Protein AF-A0A968T628-F1 (afdb_monomer_lite)

Secondary structure (DSSP, 8-state):
-------TT------EEEEEEEEEEEEEEEEEEETTEEEEEEEEEEEEEEEEEEE--PPPSSGGG--TTS-TT----PPP-----SHHHHHHHHHHH--S---

Radius of gyration: 26.18 Å; chains: 1; bounding box: 63×28×70 Å

Sequence (103 aa):
MVPVYQETGKLPLNLGKHSNRGYEIQLGWNSNINQDSRIWAEASYTFARNKMEEIDEPKKLYDYQMQTGRRIGEIWGFQQEGIIMTDEEAIAYRENFGMFIKD

Structure (mmCIF, N/CA/C/O backbone):
data_AF-A0A968T628-F1
#
_entry.id   AF-A0A968T628-F1
#
loop_
_atom_site.group_PDB
_atom_site.id
_atom_site.type_symbol
_atom_site.label_atom_id
_atom_site.label_alt_id
_atom_site.label_comp_id
_atom_site.label_asym_id
_atom_site.label_entity_id
_atom_site.label_seq_id
_atom_site.pdbx_PDB_ins_code
_atom_site.Cartn_x
_atom_site.Cartn_y
_atom_site.Cartn_z
_atom_site.occupancy
_atom_site.B_iso_or_equiv
_atom_site.auth_seq_id
_atom_site.auth_comp_id
_atom_site.auth_asym_id
_atom_site.auth_atom_id
_atom_site.pdbx_PDB_model_num
ATOM 1 N N . MET A 1 1 ? 18.637 12.124 -22.009 1.00 36.56 1 MET A N 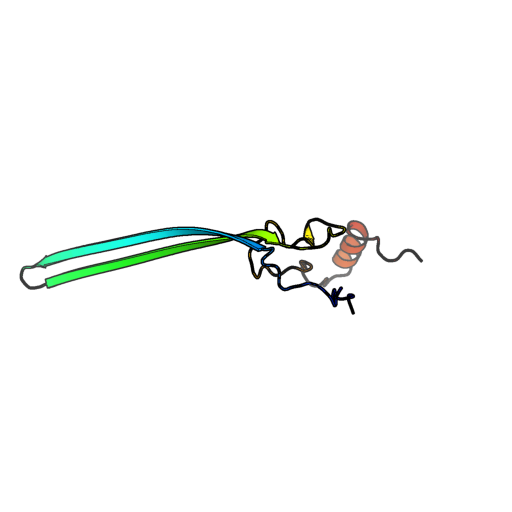1
ATOM 2 C CA . MET A 1 1 ? 17.368 12.661 -22.544 1.00 36.56 1 MET A CA 1
ATOM 3 C C . MET A 1 1 ? 16.621 11.486 -23.161 1.00 36.56 1 MET A C 1
ATOM 5 O O . MET A 1 1 ? 17.089 10.957 -24.157 1.00 36.56 1 MET A O 1
ATOM 9 N N . VAL A 1 2 ? 15.568 10.984 -22.511 1.00 41.69 2 VAL A N 1
ATOM 10 C CA . VAL A 1 2 ? 14.716 9.925 -23.088 1.00 41.69 2 VAL A CA 1
ATOM 11 C C . VAL A 1 2 ? 13.773 10.609 -24.082 1.00 41.69 2 VAL A C 1
ATOM 13 O O . VAL A 1 2 ? 13.200 11.635 -23.708 1.00 41.69 2 VAL A O 1
ATOM 16 N N . PRO A 1 3 ? 13.631 10.126 -25.328 1.00 42.00 3 PRO A N 1
ATOM 17 C CA . PRO A 1 3 ? 12.738 10.755 -26.288 1.00 42.00 3 PRO A CA 1
ATOM 18 C C . PRO A 1 3 ? 11.299 10.674 -25.776 1.00 42.00 3 PRO A C 1
ATOM 20 O O . PRO A 1 3 ? 10.766 9.594 -25.524 1.00 42.00 3 PRO A O 1
ATOM 23 N N . VAL A 1 4 ? 10.681 11.839 -25.597 1.00 49.97 4 VAL A N 1
ATOM 24 C CA . VAL A 1 4 ? 9.241 11.953 -25.392 1.00 49.97 4 VAL A CA 1
ATOM 25 C C . VAL A 1 4 ? 8.618 11.891 -26.779 1.00 49.97 4 VAL A C 1
ATOM 27 O O . VAL A 1 4 ? 8.802 12.806 -27.579 1.00 49.97 4 VAL A O 1
ATOM 30 N N . TYR A 1 5 ? 7.899 10.812 -27.077 1.00 49.97 5 TYR A N 1
ATOM 31 C CA . TYR A 1 5 ? 7.022 10.759 -28.243 1.00 49.97 5 TYR A CA 1
ATOM 32 C C . TYR A 1 5 ? 5.856 11.724 -27.997 1.00 49.97 5 TYR A C 1
ATOM 34 O O . TYR A 1 5 ? 4.830 11.351 -27.436 1.00 49.97 5 TYR A O 1
ATOM 42 N N . GLN A 1 6 ? 6.035 13.000 -28.339 1.00 48.75 6 GLN A N 1
ATOM 43 C CA . GLN A 1 6 ? 4.913 13.923 -28.468 1.00 48.75 6 GLN A CA 1
ATOM 44 C C . GLN A 1 6 ? 4.273 13.667 -29.828 1.00 48.75 6 GLN A C 1
ATOM 46 O O . GLN A 1 6 ? 4.777 14.098 -30.861 1.00 48.75 6 GLN A O 1
ATOM 51 N N . GLU A 1 7 ? 3.173 12.918 -29.822 1.00 53.38 7 GLU A N 1
ATOM 52 C CA . GLU A 1 7 ? 2.324 12.743 -30.996 1.00 53.38 7 GLU A CA 1
ATOM 53 C C . GLU A 1 7 ? 1.539 14.037 -31.250 1.00 53.38 7 GLU A C 1
ATOM 55 O O . GLU A 1 7 ? 0.413 14.227 -30.781 1.00 53.38 7 GLU A O 1
ATOM 60 N N . THR A 1 8 ? 2.174 14.968 -31.961 1.00 49.69 8 THR A N 1
ATOM 61 C CA . THR A 1 8 ? 1.614 16.254 -32.390 1.00 49.69 8 THR A CA 1
ATOM 62 C C . THR A 1 8 ? 0.494 16.010 -33.410 1.00 49.69 8 THR A C 1
ATOM 64 O O . THR A 1 8 ? 0.706 16.039 -34.617 1.00 49.69 8 THR A O 1
ATOM 67 N N . GLY A 1 9 ? -0.705 15.696 -32.920 1.00 53.62 9 GLY A N 1
ATOM 68 C CA . GLY A 1 9 ? -1.879 15.405 -33.753 1.00 53.62 9 GLY A CA 1
ATOM 69 C C . GLY A 1 9 ? -2.997 14.623 -33.062 1.00 53.62 9 GLY A C 1
ATOM 70 O O . GLY A 1 9 ? -4.077 14.475 -33.633 1.00 53.62 9 GLY A O 1
ATOM 71 N N . LYS A 1 10 ? -2.779 14.130 -31.838 1.00 56.97 10 LYS A N 1
ATOM 72 C CA . LYS A 1 10 ? -3.801 13.381 -31.104 1.00 56.97 10 LYS A CA 1
ATOM 73 C C . LYS A 1 10 ? -4.918 14.323 -30.645 1.00 56.97 10 LYS A C 1
ATOM 75 O O . LYS A 1 10 ? -4.701 15.201 -29.812 1.00 56.97 10 LYS A O 1
ATOM 80 N N . LEU A 1 11 ? 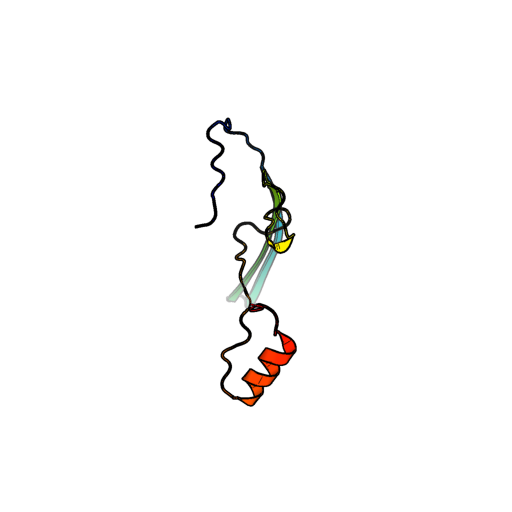-6.118 14.145 -31.201 1.00 60.56 11 LEU A N 1
ATOM 81 C CA . LEU A 1 11 ? -7.345 14.711 -30.633 1.00 60.56 11 LEU A CA 1
ATOM 82 C C . LEU A 1 11 ? -7.425 14.297 -29.151 1.00 60.56 11 LEU A C 1
ATOM 84 O O . LEU A 1 11 ? -7.017 13.176 -28.836 1.00 60.56 11 LEU A O 1
ATOM 88 N N . PRO A 1 12 ? -7.926 15.151 -28.238 1.00 60.06 12 PRO A N 1
ATOM 89 C CA . PRO A 1 12 ? -8.086 14.777 -26.838 1.00 60.06 12 PRO A CA 1
ATOM 90 C C . PRO A 1 12 ? -9.057 13.596 -26.748 1.00 60.06 12 PRO A C 1
ATOM 92 O O . PRO A 1 12 ? -10.272 13.747 -26.868 1.00 60.06 12 PRO A O 1
ATOM 95 N N . LEU A 1 13 ? -8.496 12.403 -26.592 1.00 67.00 13 LEU A N 1
ATOM 96 C CA . LEU A 1 13 ? -9.216 11.149 -26.470 1.00 67.00 13 LEU A CA 1
ATOM 97 C C . LEU A 1 13 ? -9.109 10.697 -25.014 1.00 67.00 13 LEU A C 1
ATOM 99 O O . LEU A 1 13 ? -8.013 10.589 -24.466 1.00 67.00 13 LEU A O 1
ATOM 103 N N . ASN A 1 14 ? -10.249 10.416 -24.385 1.00 65.12 14 ASN A N 1
ATOM 104 C CA . ASN A 1 14 ? -10.301 9.879 -23.025 1.00 65.12 14 ASN A CA 1
ATOM 105 C C . ASN A 1 14 ? -10.002 8.368 -23.050 1.00 65.12 14 ASN A C 1
ATOM 107 O O . ASN A 1 14 ? -10.898 7.550 -22.859 1.00 65.12 14 ASN A O 1
ATOM 111 N N . LEU A 1 15 ? -8.748 8.001 -23.331 1.00 74.94 15 LEU A N 1
ATOM 112 C CA . LEU A 1 15 ? -8.261 6.614 -23.452 1.00 74.94 15 LEU A CA 1
ATOM 113 C C . LEU A 1 15 ? -7.583 6.136 -22.162 1.00 74.94 15 LEU A C 1
ATOM 115 O O . LEU A 1 15 ? -6.450 5.658 -22.160 1.00 74.94 15 LEU A O 1
ATOM 119 N N . GLY A 1 16 ? -8.272 6.322 -21.040 1.00 77.19 16 GLY A N 1
ATOM 120 C CA . GLY A 1 16 ? -7.780 5.930 -19.727 1.00 77.19 16 GLY A CA 1
ATOM 121 C C . GLY A 1 16 ? -8.881 5.287 -18.903 1.00 77.19 16 GLY A C 1
ATOM 122 O O . GLY A 1 16 ? -9.977 5.837 -18.778 1.00 77.19 16 GLY A O 1
ATOM 123 N N . LYS A 1 17 ? -8.580 4.136 -18.304 1.00 80.75 17 LYS A N 1
ATOM 124 C CA . LYS A 1 17 ? -9.452 3.460 -17.349 1.00 80.75 17 LYS A CA 1
ATOM 125 C C . LYS A 1 17 ? -8.688 3.174 -16.068 1.00 80.75 17 LYS A C 1
ATOM 127 O O . LYS A 1 17 ? -7.640 2.529 -16.063 1.00 80.75 17 LYS A O 1
ATOM 132 N N . HIS A 1 18 ? -9.254 3.615 -14.953 1.00 84.25 18 HIS A N 1
ATOM 133 C CA . HIS A 1 18 ? -8.704 3.392 -13.623 1.00 84.25 18 HIS A CA 1
ATOM 134 C C . HIS A 1 18 ? -9.760 2.746 -12.729 1.00 84.25 18 HIS A C 1
ATOM 136 O O . HIS A 1 18 ? -10.937 3.093 -12.791 1.00 84.25 18 HIS A O 1
ATOM 142 N N . SER A 1 19 ? -9.330 1.827 -11.870 1.00 86.38 19 SER A N 1
ATOM 143 C CA . SER A 1 19 ? -10.161 1.242 -10.818 1.00 86.38 19 SER A CA 1
ATOM 144 C C . SER A 1 19 ? -9.586 1.635 -9.462 1.00 86.38 19 SER A C 1
ATOM 146 O O . SER A 1 19 ? -8.407 1.402 -9.197 1.00 86.38 19 SER A O 1
ATOM 148 N N . ASN A 1 20 ? -10.423 2.162 -8.572 1.00 88.12 20 ASN A N 1
ATOM 149 C CA . ASN A 1 20 ? -10.084 2.411 -7.172 1.00 88.12 20 ASN A CA 1
ATOM 150 C C . ASN A 1 20 ? -10.996 1.566 -6.278 1.00 88.12 20 ASN A C 1
ATOM 152 O O . ASN A 1 20 ? -12.198 1.488 -6.526 1.00 88.12 20 ASN A O 1
ATOM 156 N N . ARG A 1 21 ? -10.426 0.885 -5.283 1.00 90.69 21 ARG A N 1
ATOM 157 C CA . ARG A 1 21 ? -11.163 0.041 -4.334 1.00 90.69 21 ARG A CA 1
ATOM 158 C C . ARG A 1 21 ? -10.570 0.211 -2.946 1.00 90.69 21 ARG A C 1
ATOM 160 O O . ARG A 1 21 ? -9.356 0.321 -2.791 1.00 90.69 21 ARG A O 1
ATOM 167 N N . GLY A 1 22 ? -11.422 0.184 -1.937 1.00 92.00 22 GLY A N 1
ATOM 168 C CA . GLY A 1 22 ? -11.026 0.382 -0.555 1.00 92.00 22 GLY A CA 1
ATOM 169 C C . GLY A 1 22 ? -12.094 -0.106 0.406 1.00 92.00 22 GLY A C 1
ATOM 170 O O . GLY A 1 22 ? -13.180 -0.496 -0.020 1.00 92.00 22 GLY A O 1
ATOM 171 N N . TYR A 1 23 ? -11.769 -0.092 1.690 1.00 92.25 23 TYR A N 1
ATOM 172 C CA . TYR A 1 23 ? -12.717 -0.349 2.763 1.00 92.25 23 TYR A CA 1
ATOM 173 C C . TYR A 1 23 ? -12.528 0.673 3.876 1.00 92.25 23 TYR A C 1
ATOM 175 O O . TYR A 1 23 ? -11.433 1.198 4.093 1.00 92.25 23 TYR A O 1
ATOM 183 N N . GLU A 1 24 ? -13.622 0.937 4.574 1.00 94.38 24 GLU A N 1
ATOM 184 C CA . GLU A 1 24 ? -13.679 1.851 5.699 1.00 94.38 24 GLU A CA 1
ATOM 185 C C . GLU A 1 24 ? -14.354 1.139 6.869 1.00 94.38 24 GLU A C 1
ATOM 187 O O . GLU A 1 24 ? -15.355 0.443 6.692 1.00 94.38 24 GLU A O 1
ATOM 192 N N . ILE A 1 25 ? -13.766 1.269 8.053 1.00 94.38 25 ILE A N 1
ATOM 193 C CA . ILE A 1 25 ? -14.268 0.694 9.297 1.00 94.38 25 ILE A CA 1
ATOM 194 C C . ILE A 1 25 ? -14.401 1.835 10.295 1.00 94.38 25 ILE A C 1
ATOM 196 O O . ILE A 1 25 ? -13.438 2.560 10.536 1.00 94.38 25 ILE A O 1
ATOM 200 N N . GLN A 1 26 ? -15.584 1.963 10.888 1.00 94.88 26 GLN A N 1
ATOM 201 C CA . GLN A 1 26 ? -15.872 2.934 11.938 1.00 94.88 26 GLN A CA 1
ATOM 202 C C . GLN A 1 26 ? -16.404 2.195 13.164 1.00 94.88 26 GLN A C 1
ATOM 204 O O . GLN A 1 26 ? -17.307 1.363 13.059 1.00 94.88 26 GLN A O 1
ATOM 209 N N . LEU A 1 27 ? -15.823 2.479 14.326 1.00 94.62 27 LEU A N 1
ATOM 210 C CA . LEU A 1 27 ? -16.203 1.901 15.608 1.00 94.62 27 LEU A CA 1
ATOM 211 C C . LEU A 1 27 ? -16.465 3.029 16.598 1.00 94.62 27 LEU A C 1
ATOM 213 O O . LEU A 1 27 ? -15.565 3.797 16.926 1.00 94.62 27 LEU A O 1
ATOM 217 N N . GLY A 1 28 ? -17.698 3.096 17.090 1.00 95.00 28 GLY A N 1
ATOM 218 C CA . GLY A 1 28 ? -18.099 4.000 18.159 1.00 95.00 28 GLY A CA 1
ATOM 219 C C . GLY A 1 28 ? -18.411 3.216 19.427 1.00 95.00 28 GLY A C 1
ATOM 220 O O . GLY A 1 28 ? -19.214 2.283 19.404 1.00 95.00 28 GLY A O 1
ATOM 221 N N . TRP A 1 29 ? -17.806 3.607 20.542 1.00 92.12 29 TRP A N 1
ATOM 222 C CA . TRP A 1 29 ? -18.152 3.124 21.871 1.00 92.12 29 TRP A CA 1
ATOM 223 C C . TRP A 1 29 ? -18.687 4.275 22.707 1.00 92.12 29 TRP A C 1
ATOM 225 O O . TRP A 1 29 ? -18.122 5.365 22.721 1.00 92.12 29 TRP A O 1
ATOM 235 N N . ASN A 1 30 ? -19.791 4.038 23.406 1.00 92.69 30 ASN A N 1
ATOM 236 C CA . ASN A 1 30 ? -20.404 5.036 24.261 1.00 92.69 30 ASN A CA 1
ATOM 237 C C . ASN A 1 30 ? -20.959 4.360 25.511 1.00 92.69 30 ASN A C 1
ATOM 239 O O . ASN A 1 30 ? -21.820 3.487 25.404 1.00 92.69 30 ASN A O 1
ATOM 243 N N . SER A 1 31 ? -20.451 4.742 26.678 1.00 88.19 31 SER A N 1
ATOM 244 C CA . SER A 1 31 ? -20.841 4.143 27.948 1.00 88.19 31 SER A CA 1
ATOM 245 C C . SER A 1 31 ? -20.914 5.178 29.064 1.00 88.19 31 SER A C 1
ATOM 247 O O . SER A 1 31 ? -20.057 6.055 29.186 1.00 88.19 31 SER A O 1
ATOM 249 N N . ASN A 1 32 ? -21.932 5.046 29.911 1.00 90.19 32 ASN A N 1
ATOM 250 C CA . ASN A 1 32 ? -22.040 5.801 31.152 1.00 90.19 32 ASN A CA 1
ATOM 251 C C . ASN A 1 32 ? -21.378 4.985 32.260 1.00 90.19 32 ASN A C 1
ATOM 253 O O . ASN A 1 32 ? -21.804 3.868 32.543 1.00 90.19 32 ASN A O 1
ATOM 257 N N . ILE A 1 33 ? -20.333 5.535 32.873 1.00 81.19 33 ILE A N 1
ATOM 258 C CA . ILE A 1 33 ? -19.625 4.876 33.975 1.00 81.19 33 ILE A CA 1
ATOM 259 C C . ILE A 1 33 ? -20.398 5.060 35.285 1.00 81.19 33 ILE A C 1
ATOM 261 O O . ILE A 1 33 ? -20.440 4.132 36.079 1.00 81.19 33 ILE A O 1
ATOM 265 N N . ASN A 1 34 ? -21.049 6.217 35.476 1.00 83.81 34 ASN A N 1
ATOM 266 C CA . ASN A 1 34 ? -21.900 6.564 36.624 1.00 83.81 34 ASN A CA 1
ATOM 267 C C . ASN A 1 34 ? -23.046 7.500 36.175 1.00 83.81 34 ASN A C 1
ATOM 269 O O . ASN A 1 34 ? -23.084 7.902 35.011 1.00 83.81 34 ASN A O 1
ATOM 273 N N . GLN A 1 35 ? -23.953 7.892 37.085 1.00 83.19 35 GLN A N 1
ATOM 274 C CA . GLN A 1 35 ? -25.042 8.849 36.792 1.00 83.19 35 GLN A CA 1
ATOM 275 C C . GLN A 1 35 ? -24.532 10.212 36.280 1.00 83.19 35 GLN A C 1
ATOM 277 O O . GLN A 1 35 ? -25.208 10.838 35.468 1.00 83.19 35 GLN A O 1
ATOM 282 N N . ASP A 1 36 ? -23.311 10.604 36.664 1.00 88.31 36 ASP A N 1
ATOM 283 C CA . ASP A 1 36 ? -22.713 11.903 36.324 1.00 88.31 36 ASP A CA 1
ATOM 284 C C . ASP A 1 36 ? -21.557 11.817 35.311 1.00 88.31 36 ASP A C 1
ATOM 286 O O . ASP A 1 36 ? -20.885 12.812 35.042 1.00 88.31 36 ASP A O 1
ATOM 290 N N . SER A 1 37 ? -21.235 10.634 34.776 1.00 80.38 37 SER A N 1
ATOM 291 C CA . SER A 1 37 ? -20.028 10.457 33.952 1.00 80.38 37 SER A CA 1
ATOM 292 C C . SER A 1 37 ? -20.265 9.568 32.742 1.00 80.38 37 SER A C 1
ATOM 294 O O . SER A 1 37 ? -20.621 8.395 32.868 1.00 80.38 37 SER A O 1
ATOM 296 N N . ARG A 1 38 ? -19.988 10.132 31.564 1.00 89.06 38 ARG A N 1
ATOM 297 C CA . ARG A 1 38 ? -20.115 9.488 30.256 1.00 89.06 38 ARG A CA 1
ATOM 298 C C . ARG A 1 38 ? -18.775 9.485 29.536 1.00 89.06 38 ARG A C 1
ATOM 300 O O . ARG A 1 38 ? -18.129 10.524 29.441 1.00 89.06 38 ARG A O 1
ATOM 307 N N . ILE A 1 39 ? -18.395 8.331 28.997 1.00 89.50 39 ILE A N 1
ATOM 308 C CA . ILE A 1 39 ? -17.243 8.173 28.110 1.00 89.50 39 ILE A CA 1
ATOM 309 C C . ILE A 1 39 ? -17.735 7.779 26.725 1.00 89.50 39 ILE A C 1
ATOM 311 O O . ILE A 1 39 ? -18.607 6.924 26.569 1.00 89.50 39 ILE A O 1
ATOM 315 N N . TRP A 1 40 ? -17.141 8.398 25.714 1.00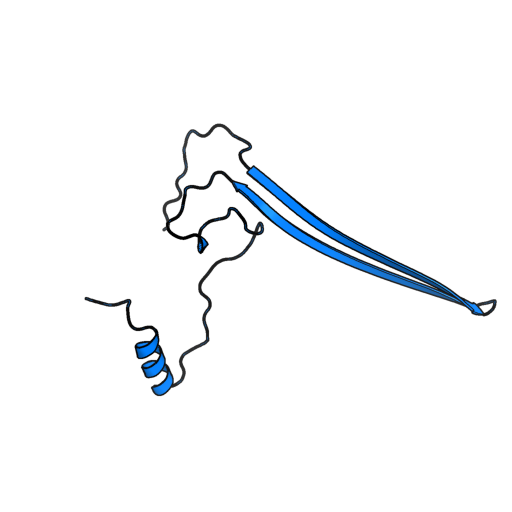 91.31 40 TRP A N 1
ATOM 316 C CA . TRP A 1 40 ? -17.269 7.977 24.332 1.00 91.31 40 TRP A CA 1
ATOM 317 C C . TRP A 1 40 ? -15.880 7.833 23.714 1.00 91.31 40 TRP A C 1
ATOM 319 O O . TRP A 1 40 ? -14.954 8.565 24.060 1.00 91.31 40 TRP A O 1
ATOM 329 N N . ALA A 1 41 ? -15.740 6.876 22.810 1.00 93.62 41 ALA A N 1
ATOM 330 C CA . ALA A 1 41 ? -14.554 6.672 22.001 1.00 93.62 41 ALA A CA 1
ATOM 331 C C . ALA A 1 41 ? -14.990 6.401 20.564 1.00 93.62 41 ALA A C 1
ATOM 333 O O . ALA A 1 41 ? -15.971 5.695 20.333 1.00 93.62 41 ALA A O 1
ATOM 334 N N . GLU A 1 42 ? -14.258 6.954 19.608 1.00 94.19 42 GLU A N 1
ATOM 335 C CA . GLU A 1 42 ? -14.500 6.750 18.186 1.00 94.19 42 GLU A CA 1
ATOM 336 C C . GLU A 1 42 ? -13.178 6.407 17.509 1.00 94.19 42 GLU A C 1
ATOM 338 O O . GLU A 1 42 ? -12.153 7.043 17.763 1.00 94.19 42 GLU A O 1
ATOM 343 N N . ALA A 1 43 ? -13.198 5.374 16.677 1.00 94.44 43 ALA A N 1
ATOM 344 C CA . ALA A 1 43 ? -12.061 4.939 15.891 1.00 94.44 43 ALA A CA 1
ATOM 345 C C . ALA A 1 43 ? -12.492 4.750 14.437 1.00 94.44 43 ALA A C 1
ATOM 347 O O . ALA A 1 43 ? -13.451 4.029 14.157 1.00 94.44 43 ALA A O 1
ATOM 348 N N . SER A 1 44 ? -11.734 5.354 13.524 1.00 93.88 44 SER A N 1
ATOM 349 C CA . SER A 1 44 ? -11.976 5.288 12.083 1.00 93.88 44 SER A CA 1
ATOM 350 C C . SER A 1 44 ? -10.722 4.783 11.381 1.00 93.88 44 SER A C 1
ATOM 352 O O . SER A 1 44 ? -9.620 5.282 11.617 1.00 93.88 44 SER A O 1
ATOM 354 N N . TYR A 1 45 ? -10.884 3.776 10.527 1.00 93.38 45 TYR A N 1
ATOM 355 C CA . TYR A 1 45 ? -9.815 3.179 9.738 1.00 93.38 45 TYR A CA 1
ATOM 356 C C . TYR A 1 45 ? -10.211 3.140 8.266 1.00 93.38 45 TYR A C 1
ATOM 358 O O . TYR A 1 45 ? -11.260 2.603 7.913 1.00 93.38 45 TYR A O 1
ATOM 366 N N . THR A 1 46 ? -9.340 3.653 7.400 1.00 93.44 46 THR A N 1
ATOM 367 C CA . THR A 1 46 ? -9.576 3.709 5.956 1.00 93.44 46 THR A CA 1
ATOM 368 C C . THR A 1 46 ? -8.415 3.075 5.210 1.00 93.44 46 THR A C 1
ATOM 370 O O . THR A 1 46 ? -7.247 3.355 5.480 1.00 93.44 46 THR A O 1
ATOM 373 N N . PHE A 1 47 ? -8.738 2.252 4.219 1.00 91.62 47 PHE A N 1
ATOM 374 C CA . PHE A 1 47 ? -7.770 1.665 3.309 1.00 91.62 47 PHE A CA 1
ATOM 375 C C . PHE A 1 47 ? -8.228 1.837 1.866 1.00 91.62 47 PHE A C 1
ATOM 377 O O . PHE A 1 47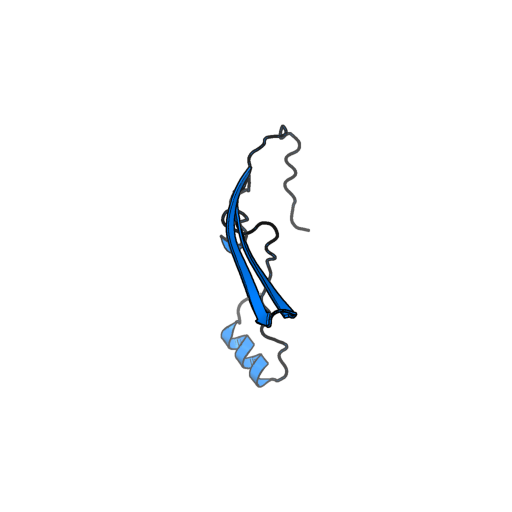 ? -9.369 1.524 1.542 1.00 91.62 47 PHE A O 1
ATOM 384 N N . ALA A 1 48 ? -7.328 2.276 0.984 1.00 91.06 48 ALA A N 1
ATOM 385 C CA . ALA A 1 48 ? -7.609 2.447 -0.438 1.00 91.06 48 ALA A CA 1
ATOM 386 C C . ALA A 1 48 ? -6.449 1.944 -1.308 1.00 91.06 48 ALA A C 1
ATOM 388 O O . ALA A 1 48 ? -5.271 2.105 -0.975 1.00 91.06 48 ALA A O 1
ATOM 389 N N . ARG A 1 49 ? -6.785 1.342 -2.451 1.00 86.94 49 ARG A N 1
ATOM 390 C CA . ARG A 1 49 ? -5.853 0.942 -3.509 1.00 86.94 49 ARG A CA 1
ATOM 391 C C . ARG A 1 49 ? -6.412 1.304 -4.881 1.00 86.94 49 ARG A C 1
ATOM 393 O O . ARG A 1 49 ? -7.524 0.924 -5.242 1.00 86.94 49 ARG A O 1
ATOM 400 N N . ASN A 1 50 ? -5.578 1.954 -5.680 1.00 87.56 50 ASN A N 1
ATOM 401 C CA . ASN A 1 50 ? -5.828 2.298 -7.073 1.00 87.56 50 ASN A CA 1
ATOM 402 C C . ASN A 1 50 ? -5.070 1.365 -8.031 1.00 87.56 50 ASN A C 1
ATOM 404 O O . ASN A 1 50 ? -3.996 0.863 -7.709 1.00 87.56 50 ASN A O 1
ATOM 408 N N . LYS A 1 51 ? -5.617 1.153 -9.227 1.00 85.75 51 LYS A N 1
ATOM 409 C CA . LYS A 1 51 ? -4.979 0.420 -10.324 1.00 85.75 51 LYS A CA 1
ATOM 410 C C . LYS A 1 51 ? -5.293 1.099 -11.655 1.00 85.75 51 LYS A C 1
ATOM 412 O O . LYS A 1 51 ? -6.453 1.410 -11.928 1.00 85.75 51 LYS A O 1
ATOM 417 N N . MET A 1 52 ? -4.273 1.306 -12.480 1.00 83.69 52 MET A N 1
ATOM 418 C CA . MET A 1 52 ? -4.420 1.689 -13.885 1.00 83.69 52 MET A CA 1
ATOM 419 C C . MET A 1 52 ? -4.828 0.444 -14.681 1.00 83.69 52 MET A C 1
ATOM 421 O O . MET A 1 52 ? -4.048 -0.499 -14.778 1.00 83.69 52 MET A O 1
ATOM 425 N N . GLU A 1 53 ? -6.075 0.380 -15.152 1.00 80.25 53 GLU A N 1
ATOM 426 C CA . GLU A 1 53 ? -6.576 -0.758 -15.938 1.00 80.25 53 GLU A CA 1
ATOM 427 C C . GLU A 1 53 ? -6.194 -0.625 -17.409 1.00 80.25 53 GLU A C 1
ATOM 429 O O . GLU A 1 53 ? -5.798 -1.613 -18.017 1.00 80.25 53 GLU A O 1
ATOM 434 N N . GLU A 1 54 ? -6.277 0.588 -17.948 1.00 80.25 54 GLU A N 1
ATOM 435 C CA . GLU A 1 54 ? -5.960 0.888 -19.339 1.00 80.25 54 GLU A CA 1
ATOM 436 C C . GLU A 1 54 ? -5.411 2.311 -19.430 1.00 80.25 54 GLU A C 1
ATOM 438 O O . GLU A 1 54 ? -5.961 3.238 -18.831 1.00 80.25 54 GLU A O 1
ATOM 443 N N . ILE A 1 55 ? -4.311 2.476 -20.152 1.00 79.19 55 ILE A N 1
ATOM 444 C CA . ILE A 1 55 ? -3.760 3.766 -20.550 1.00 79.19 55 ILE A CA 1
ATOM 445 C C . ILE A 1 55 ? -3.181 3.592 -21.950 1.00 79.19 55 ILE A C 1
ATOM 447 O O . ILE A 1 55 ? -2.654 2.530 -22.283 1.00 79.19 55 ILE A O 1
ATOM 451 N N . ASP A 1 56 ? -3.289 4.630 -22.765 1.00 77.81 56 ASP A N 1
ATOM 452 C CA . ASP A 1 56 ? -2.667 4.690 -24.083 1.00 77.81 56 ASP A CA 1
ATOM 453 C C . ASP A 1 56 ? -1.137 4.823 -23.951 1.00 77.81 56 ASP A C 1
ATOM 455 O O . ASP A 1 56 ? -0.565 5.912 -24.045 1.00 77.81 56 ASP A O 1
ATOM 459 N N . GLU A 1 57 ? -0.479 3.704 -23.637 1.00 74.62 57 GLU A N 1
ATOM 460 C CA . GLU A 1 57 ? 0.974 3.594 -23.558 1.00 74.62 57 GLU A CA 1
ATOM 461 C C . GLU A 1 57 ? 1.544 2.704 -24.674 1.00 74.62 57 GLU A C 1
ATOM 463 O O . GLU A 1 57 ? 0.991 1.643 -24.981 1.00 74.62 57 GLU A O 1
ATOM 468 N N . PRO A 1 58 ? 2.690 3.080 -25.273 1.00 76.81 58 PRO A N 1
ATOM 469 C CA . PRO A 1 58 ? 3.385 2.197 -26.193 1.00 76.81 58 PRO A CA 1
ATOM 470 C C . PRO A 1 58 ? 3.931 0.985 -25.432 1.00 76.81 58 PRO A C 1
ATOM 472 O O . PRO A 1 58 ? 4.444 1.114 -24.317 1.00 76.81 58 PRO A O 1
ATOM 475 N N . LYS A 1 59 ? 3.884 -0.196 -26.057 1.00 76.19 59 LYS A N 1
ATOM 476 C CA . LYS A 1 59 ? 4.476 -1.412 -25.489 1.00 76.19 59 LYS A CA 1
ATOM 477 C C . LYS A 1 59 ? 5.974 -1.198 -25.260 1.00 76.19 59 LYS A C 1
ATOM 479 O O . LYS A 1 59 ? 6.725 -0.968 -26.208 1.00 76.19 59 LYS A O 1
ATOM 484 N N . LYS A 1 60 ? 6.406 -1.275 -24.003 1.00 79.44 60 LYS A N 1
ATOM 485 C CA . LYS A 1 60 ? 7.814 -1.122 -23.621 1.00 79.44 60 LYS A CA 1
ATOM 486 C C . LYS A 1 60 ? 8.557 -2.453 -23.685 1.00 79.44 60 LYS A C 1
ATOM 488 O O . LYS A 1 60 ? 7.945 -3.514 -23.778 1.00 79.44 60 LYS A O 1
ATOM 493 N N . LEU A 1 61 ? 9.889 -2.383 -23.653 1.00 79.38 61 LEU A N 1
ATOM 494 C CA . LEU A 1 61 ? 10.757 -3.557 -23.777 1.00 79.38 61 LEU A CA 1
ATOM 495 C C . LEU A 1 61 ? 10.619 -4.510 -22.582 1.00 79.38 61 LEU A C 1
ATOM 497 O O . LEU A 1 61 ? 10.753 -5.719 -22.745 1.00 79.38 61 LEU A O 1
ATOM 501 N N . TYR A 1 62 ? 10.327 -3.966 -21.399 1.00 75.69 62 TYR A N 1
ATOM 502 C CA . TYR A 1 62 ? 10.176 -4.733 -20.169 1.00 75.69 62 TYR A CA 1
ATOM 503 C C . TYR A 1 62 ? 8.902 -4.347 -19.419 1.00 75.69 62 TYR A C 1
ATOM 505 O O . TYR A 1 62 ? 8.580 -3.161 -19.302 1.00 75.69 62 TYR A O 1
ATOM 513 N N . ASP A 1 63 ? 8.241 -5.337 -18.815 1.00 76.50 63 ASP A N 1
ATOM 514 C CA . ASP A 1 63 ? 7.016 -5.149 -18.022 1.00 76.50 63 ASP A CA 1
ATOM 515 C C . ASP A 1 63 ? 7.211 -4.148 -16.882 1.00 76.50 63 ASP A C 1
ATOM 517 O O . ASP A 1 63 ? 6.295 -3.398 -16.543 1.00 76.50 63 ASP A O 1
ATOM 521 N N . TYR A 1 64 ? 8.431 -4.070 -16.325 1.00 75.31 64 TYR A N 1
ATOM 522 C CA . TYR A 1 64 ? 8.706 -3.149 -15.229 1.00 75.31 64 TYR A CA 1
ATOM 523 C C . TYR A 1 64 ? 8.614 -1.667 -15.630 1.00 75.31 64 TYR A C 1
ATOM 525 O O . TYR A 1 64 ? 8.625 -0.788 -14.768 1.00 75.31 64 TYR A O 1
ATOM 533 N N . GLN A 1 65 ? 8.575 -1.376 -16.929 1.00 76.62 65 GLN A N 1
ATOM 534 C CA . GLN A 1 65 ? 8.506 -0.022 -17.459 1.00 76.62 65 GLN A CA 1
ATOM 535 C C . GLN A 1 65 ? 7.063 0.399 -17.764 1.00 76.62 65 GLN A C 1
ATOM 537 O O . GLN A 1 65 ? 6.810 1.599 -17.904 1.00 76.62 65 GLN A O 1
ATOM 542 N N . MET A 1 66 ? 6.138 -0.557 -17.897 1.00 80.75 66 MET A N 1
ATOM 543 C CA . MET A 1 66 ? 4.726 -0.300 -18.195 1.00 80.75 66 MET A CA 1
ATOM 544 C C . MET A 1 66 ? 4.056 0.436 -17.027 1.00 80.75 66 MET A C 1
ATOM 546 O O . MET A 1 66 ? 4.460 0.287 -15.875 1.00 80.75 66 MET A O 1
ATOM 550 N N . GLN A 1 67 ? 3.054 1.260 -17.302 1.00 76.88 67 GLN A N 1
ATOM 551 C CA . GLN A 1 67 ? 2.217 1.926 -16.300 1.00 76.88 67 GLN A CA 1
ATOM 552 C C . GLN A 1 67 ? 0.900 1.171 -16.089 1.00 76.88 67 GLN A C 1
ATOM 554 O O . GLN A 1 67 ? 0.362 1.162 -14.979 1.00 76.88 67 GLN A O 1
ATOM 559 N N . THR A 1 68 ? 0.408 0.473 -17.112 1.00 82.69 68 THR A N 1
ATOM 560 C CA . THR A 1 68 ? -0.752 -0.415 -17.008 1.00 82.69 68 THR A CA 1
ATOM 561 C C . THR A 1 68 ? -0.535 -1.453 -15.911 1.00 82.69 68 THR A C 1
ATOM 563 O O . THR A 1 68 ? 0.540 -2.030 -15.748 1.00 82.69 68 THR A O 1
ATOM 566 N N . GLY A 1 69 ? -1.574 -1.692 -15.119 1.00 80.50 69 GLY A N 1
ATOM 567 C CA . GLY A 1 69 ? -1.569 -2.661 -14.032 1.00 80.50 69 GLY A CA 1
ATOM 568 C C . GLY A 1 69 ? -1.058 -2.136 -12.689 1.00 80.50 69 GLY A C 1
ATOM 569 O O . GLY A 1 69 ? -1.186 -2.857 -11.697 1.00 80.50 69 GLY A O 1
ATOM 570 N N . ARG A 1 70 ? -0.537 -0.905 -12.629 1.00 83.31 70 ARG A N 1
ATOM 571 C CA . ARG A 1 70 ? 0.139 -0.332 -11.450 1.00 83.31 70 ARG A CA 1
ATOM 572 C C . ARG A 1 70 ? -0.651 0.780 -10.784 1.00 83.31 70 ARG A C 1
ATOM 574 O O . ARG A 1 70 ? -1.698 1.202 -11.284 1.00 83.31 70 ARG A O 1
ATOM 581 N N . ARG A 1 71 ? -0.175 1.238 -9.626 1.00 82.88 71 ARG A N 1
ATOM 582 C CA . ARG A 1 71 ? -0.798 2.354 -8.908 1.00 82.88 71 ARG A CA 1
ATOM 583 C C . ARG A 1 71 ? -0.435 3.671 -9.580 1.00 82.88 71 ARG A C 1
ATOM 585 O O . ARG A 1 71 ? 0.695 3.872 -10.016 1.00 82.88 71 ARG A O 1
ATOM 592 N N . ILE A 1 72 ? -1.390 4.595 -9.633 1.00 82.06 72 ILE A N 1
ATOM 593 C CA . ILE A 1 72 ? -1.114 5.974 -10.058 1.00 82.06 72 ILE A CA 1
ATOM 594 C C . ILE A 1 72 ? -0.116 6.574 -9.063 1.00 82.06 72 ILE A C 1
ATOM 596 O O . ILE A 1 72 ? -0.344 6.490 -7.855 1.00 82.06 72 ILE A O 1
ATOM 600 N N . GLY A 1 73 ? 0.967 7.162 -9.575 1.00 79.12 73 GLY A N 1
ATOM 601 C CA . GLY A 1 73 ? 2.021 7.780 -8.765 1.00 79.12 73 GLY A CA 1
ATOM 602 C C . GLY A 1 73 ? 3.060 6.807 -8.196 1.00 79.12 73 GLY A C 1
ATOM 603 O O . GLY A 1 73 ? 3.861 7.211 -7.359 1.00 79.12 73 GLY A O 1
ATOM 604 N N . GLU A 1 74 ? 3.064 5.541 -8.620 1.00 81.44 74 GLU A N 1
ATOM 605 C CA . GLU A 1 74 ? 4.096 4.578 -8.222 1.00 81.44 74 GLU A CA 1
ATOM 606 C C . GLU A 1 74 ? 5.475 5.002 -8.760 1.00 81.44 74 GLU A C 1
ATOM 608 O O . GLU A 1 74 ? 5.628 5.251 -9.959 1.00 81.44 74 GLU A O 1
ATOM 613 N N . ILE A 1 75 ? 6.466 5.118 -7.869 1.00 81.06 75 ILE A N 1
ATOM 614 C CA . ILE A 1 75 ? 7.845 5.501 -8.205 1.00 81.06 75 ILE A CA 1
ATOM 615 C C . ILE A 1 75 ? 8.632 4.244 -8.578 1.00 81.06 75 ILE A C 1
ATOM 617 O O . ILE A 1 75 ? 8.573 3.240 -7.872 1.00 81.06 75 ILE A O 1
ATOM 621 N N . TRP A 1 76 ? 9.403 4.326 -9.662 1.00 77.25 76 TRP A N 1
ATOM 622 C CA . TRP A 1 76 ? 10.223 3.230 -10.177 1.00 77.25 76 TRP A CA 1
ATOM 623 C C . TRP A 1 76 ? 11.679 3.656 -10.270 1.00 77.25 76 TRP A C 1
ATOM 625 O O . TRP A 1 76 ? 11.981 4.788 -10.648 1.00 77.25 76 TRP A O 1
ATOM 635 N N . GLY A 1 77 ? 12.579 2.730 -9.970 1.00 81.25 77 GLY A N 1
ATOM 636 C CA . GLY A 1 77 ? 14.011 2.964 -10.035 1.00 81.25 77 GLY A CA 1
ATOM 637 C C . GLY A 1 77 ? 14.795 1.723 -9.644 1.00 81.25 77 GLY A C 1
ATOM 638 O O . GLY A 1 77 ? 14.226 0.656 -9.412 1.00 81.25 77 GLY A O 1
ATOM 639 N N . PHE A 1 78 ? 16.111 1.880 -9.580 1.00 82.12 78 PHE A N 1
ATOM 640 C CA . PHE A 1 78 ? 16.995 0.846 -9.065 1.00 82.12 78 PHE A CA 1
ATOM 641 C C . PHE A 1 78 ? 16.891 0.777 -7.542 1.00 82.12 78 PHE A C 1
ATOM 643 O O . PHE A 1 78 ? 16.815 1.806 -6.869 1.00 82.12 78 PHE A O 1
ATOM 650 N N . GLN A 1 79 ? 16.915 -0.439 -7.006 1.00 81.19 79 GLN A N 1
ATOM 651 C CA . GLN A 1 79 ? 17.101 -0.667 -5.582 1.00 81.19 79 GLN A CA 1
ATOM 652 C C . GLN A 1 79 ? 18.603 -0.779 -5.315 1.00 81.19 79 GLN A C 1
ATOM 654 O O . GLN A 1 79 ? 19.265 -1.647 -5.875 1.00 81.19 79 GLN A O 1
ATOM 659 N N . GLN A 1 80 ? 19.144 0.126 -4.499 1.00 80.06 80 GLN A N 1
ATOM 660 C CA . GLN A 1 80 ? 20.543 0.086 -4.081 1.00 80.06 80 GLN A CA 1
ATOM 661 C C . GLN A 1 80 ? 20.644 -0.626 -2.727 1.00 80.06 80 GLN A C 1
ATOM 663 O O . GLN A 1 80 ? 20.009 -0.204 -1.764 1.00 80.06 80 GLN A O 1
ATOM 668 N N . GLU A 1 81 ? 21.441 -1.694 -2.655 1.00 81.88 81 GLU A N 1
ATOM 669 C CA . GLU A 1 81 ? 21.604 -2.515 -1.439 1.00 81.88 81 GLU A CA 1
ATOM 670 C C . GLU A 1 81 ? 22.583 -1.914 -0.416 1.00 81.88 81 GLU A C 1
ATOM 672 O O . GLU A 1 81 ? 22.668 -2.381 0.715 1.00 81.88 81 GLU A O 1
ATOM 677 N N . GLY A 1 82 ? 23.291 -0.844 -0.782 1.00 80.94 82 GLY A N 1
ATOM 678 C CA . GLY A 1 82 ? 24.217 -0.142 0.098 1.00 80.94 82 GLY A CA 1
ATOM 679 C C . GLY A 1 82 ? 25.382 0.486 -0.658 1.00 80.94 82 GLY A C 1
ATOM 680 O O . GLY A 1 82 ? 25.368 0.604 -1.888 1.00 80.94 82 GLY A O 1
ATOM 681 N N . ILE A 1 83 ? 26.390 0.909 0.100 1.00 83.06 83 ILE A N 1
ATOM 682 C CA . ILE A 1 83 ? 27.696 1.321 -0.417 1.00 83.06 83 ILE A CA 1
ATOM 683 C C . ILE A 1 83 ? 28.661 0.180 -0.106 1.00 83.06 83 ILE A C 1
ATOM 685 O O . ILE A 1 83 ? 28.676 -0.308 1.019 1.00 83.06 83 ILE A O 1
ATOM 689 N N . ILE A 1 84 ? 29.457 -0.229 -1.089 1.00 83.94 84 ILE A N 1
ATO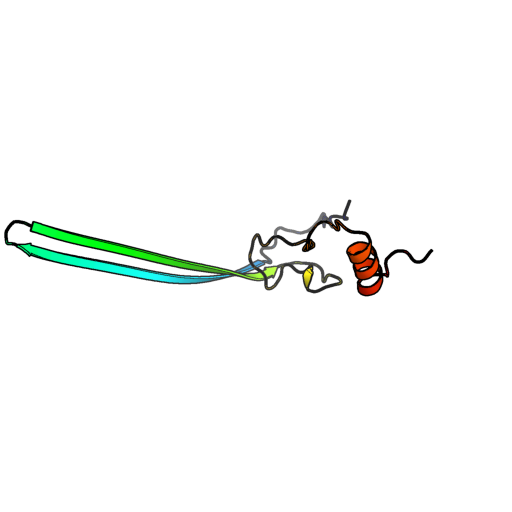M 690 C CA . ILE A 1 84 ? 30.529 -1.207 -0.893 1.00 83.94 84 ILE A CA 1
ATOM 691 C C . ILE A 1 84 ? 31.612 -0.547 -0.034 1.00 83.94 84 ILE A C 1
ATOM 693 O O . ILE A 1 84 ? 32.121 0.511 -0.415 1.00 83.94 84 ILE A O 1
ATOM 697 N N . MET A 1 85 ? 31.938 -1.131 1.121 1.00 81.56 85 MET A N 1
ATOM 698 C CA . MET A 1 85 ? 32.882 -0.531 2.075 1.00 81.56 85 MET A CA 1
ATOM 699 C C . MET A 1 85 ? 34.213 -1.277 2.153 1.00 81.56 85 MET A C 1
ATOM 701 O O . MET A 1 85 ? 35.201 -0.699 2.607 1.00 81.56 85 MET A O 1
ATOM 705 N N . THR A 1 86 ? 34.256 -2.534 1.712 1.00 86.19 86 THR A N 1
ATOM 706 C CA . THR A 1 86 ? 35.451 -3.382 1.788 1.00 86.19 86 THR A CA 1
ATOM 707 C C . THR A 1 86 ? 35.836 -3.969 0.432 1.00 86.19 86 THR A C 1
ATOM 709 O O . THR A 1 86 ? 34.996 -4.164 -0.449 1.00 86.19 86 THR A O 1
ATOM 712 N N . ASP A 1 87 ? 37.121 -4.289 0.273 1.00 81.50 87 ASP A N 1
ATOM 713 C CA . ASP A 1 87 ? 37.641 -4.918 -0.947 1.00 81.50 87 ASP A CA 1
ATOM 714 C C . ASP A 1 87 ? 37.036 -6.315 -1.179 1.00 81.50 87 ASP A C 1
ATOM 716 O O . ASP A 1 87 ? 36.802 -6.707 -2.321 1.00 81.50 87 ASP A O 1
ATOM 720 N N . GLU A 1 88 ? 36.729 -7.055 -0.108 1.00 80.69 88 GLU A N 1
ATOM 721 C CA . GLU A 1 88 ? 36.083 -8.372 -0.180 1.00 80.69 88 GLU A CA 1
ATOM 722 C C . GLU A 1 88 ? 34.650 -8.269 -0.726 1.00 80.69 88 GLU A C 1
ATOM 724 O O . GLU A 1 88 ? 34.286 -8.994 -1.654 1.00 80.69 88 GLU A O 1
ATOM 729 N N . GLU A 1 89 ? 33.865 -7.301 -0.241 1.00 77.00 89 GLU A N 1
ATOM 730 C CA . GLU A 1 89 ? 32.533 -6.995 -0.781 1.00 77.00 89 GLU A CA 1
ATOM 731 C C . GLU A 1 89 ? 32.603 -6.515 -2.237 1.00 77.00 89 GLU A C 1
ATOM 733 O O . GLU A 1 89 ? 31.739 -6.864 -3.042 1.00 77.00 89 GLU A O 1
ATOM 738 N N . ALA A 1 90 ? 33.637 -5.751 -2.609 1.00 77.44 90 ALA A N 1
ATOM 739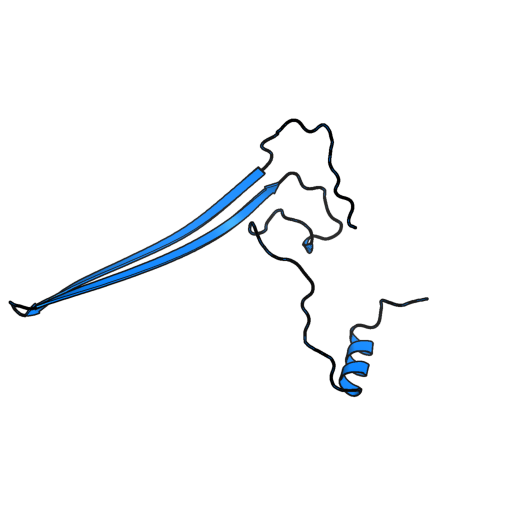 C CA . ALA A 1 90 ? 33.835 -5.292 -3.983 1.00 77.44 90 ALA A CA 1
ATOM 740 C C . ALA A 1 90 ? 34.120 -6.454 -4.945 1.00 77.44 90 ALA A C 1
ATOM 742 O O . ALA A 1 90 ? 33.582 -6.491 -6.057 1.00 77.44 90 ALA A O 1
ATOM 743 N N . ILE A 1 91 ? 34.945 -7.414 -4.519 1.00 80.81 91 ILE A N 1
ATOM 744 C CA . ILE A 1 91 ? 35.254 -8.623 -5.290 1.00 80.81 91 ILE A CA 1
ATOM 745 C C . ILE A 1 91 ? 34.001 -9.492 -5.420 1.00 80.81 91 ILE A C 1
ATOM 747 O O . ILE A 1 91 ? 33.649 -9.862 -6.540 1.00 80.81 91 ILE A O 1
ATOM 751 N N . ALA A 1 92 ? 33.286 -9.736 -4.319 1.00 80.69 92 ALA A N 1
ATOM 752 C CA . ALA A 1 92 ? 32.048 -10.512 -4.325 1.00 80.69 92 ALA A CA 1
ATOM 753 C C . ALA A 1 92 ? 30.956 -9.862 -5.197 1.00 80.69 92 ALA A C 1
ATOM 755 O O . ALA A 1 92 ? 30.275 -10.547 -5.960 1.00 80.69 92 ALA A O 1
ATOM 756 N N . TYR A 1 93 ? 30.815 -8.533 -5.152 1.00 75.25 93 TYR A N 1
ATOM 757 C CA . TYR A 1 93 ? 29.887 -7.796 -6.013 1.00 75.25 93 TYR A CA 1
ATOM 758 C C . TYR A 1 93 ? 30.269 -7.915 -7.494 1.00 75.25 93 TYR A C 1
ATOM 760 O O . TYR A 1 93 ? 29.413 -8.164 -8.344 1.00 75.25 93 TYR A O 1
ATOM 768 N N . ARG A 1 94 ? 31.561 -7.793 -7.822 1.00 74.12 94 ARG A N 1
ATOM 769 C CA . ARG A 1 94 ? 32.063 -7.972 -9.191 1.00 74.12 94 ARG A CA 1
ATOM 770 C C . ARG A 1 94 ? 31.831 -9.393 -9.706 1.00 74.12 94 ARG A C 1
ATOM 772 O O . ARG A 1 94 ? 31.526 -9.549 -10.881 1.00 74.12 94 ARG A O 1
ATOM 779 N N . GLU A 1 95 ? 31.974 -10.412 -8.870 1.00 76.19 95 GLU A N 1
ATOM 780 C CA . GLU A 1 95 ? 31.730 -11.806 -9.262 1.00 76.19 95 GLU A CA 1
ATOM 781 C C . GLU A 1 95 ? 30.236 -12.106 -9.444 1.00 76.19 95 GLU A C 1
ATOM 783 O O . GLU A 1 95 ? 29.862 -12.766 -10.411 1.00 76.19 95 GLU A O 1
ATOM 788 N N . ASN A 1 96 ? 29.376 -11.562 -8.577 1.00 70.19 96 ASN A N 1
ATOM 789 C CA . ASN A 1 96 ? 27.929 -11.788 -8.632 1.00 70.19 96 ASN A CA 1
ATOM 790 C C . ASN A 1 96 ? 27.211 -10.981 -9.729 1.00 70.19 96 ASN A C 1
ATOM 792 O O . ASN A 1 96 ? 26.226 -11.457 -10.291 1.00 70.19 96 ASN A O 1
ATOM 796 N N . PHE A 1 97 ? 27.681 -9.770 -10.043 1.00 70.31 97 PHE A N 1
ATOM 797 C CA . PHE A 1 97 ? 27.008 -8.838 -10.965 1.00 70.31 97 PHE A CA 1
ATOM 798 C C . PHE A 1 97 ? 27.857 -8.446 -12.181 1.00 70.31 97 PHE A C 1
ATOM 800 O O . PHE A 1 97 ? 27.475 -7.562 -12.953 1.00 70.31 97 PHE A O 1
ATOM 807 N N . GLY A 1 98 ? 29.027 -9.062 -12.356 1.00 57.31 98 GLY A N 1
ATOM 808 C CA . GLY A 1 98 ? 30.002 -8.690 -13.373 1.00 57.31 98 GLY A CA 1
ATOM 809 C C . GLY A 1 98 ? 29.562 -9.005 -14.793 1.00 57.31 98 GLY A C 1
ATOM 810 O O . GLY A 1 98 ? 30.024 -9.990 -15.343 1.00 57.31 98 GLY A O 1
ATOM 811 N N . MET A 1 99 ? 28.738 -8.146 -15.399 1.00 53.47 99 MET A N 1
ATOM 812 C CA . MET A 1 99 ? 28.628 -7.949 -16.852 1.00 53.47 99 MET A CA 1
ATOM 813 C C . MET A 1 99 ? 27.875 -6.639 -17.173 1.00 53.47 99 MET A C 1
ATOM 815 O O . MET A 1 99 ? 26.681 -6.668 -17.445 1.00 53.47 99 MET A O 1
ATOM 819 N N . PHE A 1 100 ? 28.577 -5.497 -17.222 1.00 48.91 100 PHE A N 1
ATOM 820 C CA . PHE A 1 100 ? 28.140 -4.326 -18.018 1.00 48.91 100 PHE A CA 1
ATOM 821 C C . PHE A 1 100 ? 29.272 -3.562 -18.721 1.00 48.91 100 PHE A C 1
ATOM 823 O O . PHE A 1 100 ? 29.000 -2.594 -19.424 1.00 48.91 100 PHE A O 1
ATOM 830 N N . ILE A 1 101 ? 30.527 -4.001 -18.606 1.00 44.88 101 ILE A N 1
ATOM 831 C CA . ILE A 1 101 ? 31.619 -3.473 -19.429 1.00 44.88 101 ILE A CA 1
ATOM 832 C C . ILE A 1 101 ? 32.313 -4.675 -20.059 1.00 44.88 101 ILE A C 1
ATOM 834 O O . ILE A 1 101 ? 33.154 -5.324 -19.444 1.00 44.88 101 ILE A O 1
ATOM 838 N N . LYS A 1 102 ? 31.863 -5.021 -21.262 1.00 36.97 102 LYS A N 1
ATOM 839 C CA . LYS A 1 102 ? 32.667 -5.753 -22.235 1.00 36.97 102 LYS A CA 1
ATOM 840 C C . LYS A 1 102 ? 33.033 -4.715 -23.293 1.00 36.97 102 LYS A C 1
ATOM 842 O O . LYS A 1 102 ? 32.136 -3.974 -23.695 1.00 36.97 102 LYS A O 1
ATOM 847 N N . ASP A 1 103 ? 34.323 -4.644 -23.609 1.00 39.66 103 ASP A N 1
ATOM 848 C CA . ASP A 1 103 ? 34.967 -3.651 -24.486 1.00 39.66 103 ASP A CA 1
ATOM 849 C C . ASP A 1 103 ? 34.207 -3.349 -25.789 1.00 39.66 103 ASP A C 1
ATOM 851 O O . ASP A 1 103 ? 33.652 -4.300 -26.395 1.00 39.66 103 ASP A O 1
#

Foldseek 3Di:
DPDDPPPPPDDPDPFWDKDKDKDKDKDKDWDAPDPPRIDIDIDIDIDMFMFTQTDPDDDDPDPLPDRHGDGVPDDDDDDDPDDDDDPVSVVVCCVVPPDDDDD

pLDDT: mean 77.26, std 14.73, range [36.56, 95.0]